Protein AF-A0AAD7FGZ3-F1 (afdb_monomer)

Foldseek 3Di:
DPQQDKDKAFDDPPDPDPDPPPDDQPPDRIFIDSDPVCPDGDDPVRCVVSVHDDDDDDDPPPPPDCDPVVVVVVVVVCVVVVHDPVVPPDDDD

Radius of gyration: 19.78 Å; Cα contacts (8 Å, |Δi|>4): 67; chains: 1; bounding box: 56×22×46 Å

Sequence (93 aa):
QDPPDGYLFLCPTEHLQTAPGSFVWPEYPYFWSTDPTGLERLSSEDASARGFPAIQLQTELIGESWDDTVYEGARKFYEFKGVDTESQDLTAS

Organism: NCBI:txid1738132

pLDDT: mean 70.69, std 16.07, range [35.31, 92.25]

Structure (mmCIF, N/CA/C/O backbone):
data_AF-A0AAD7FGZ3-F1
#
_entry.id   AF-A0AAD7FGZ3-F1
#
loop_
_atom_site.group_PDB
_atom_site.id
_atom_site.type_symbol
_atom_site.label_atom_id
_atom_site.label_alt_id
_atom_site.label_comp_id
_atom_site.label_asym_id
_atom_site.label_entity_id
_atom_site.label_seq_id
_atom_site.pdbx_PDB_ins_code
_atom_site.Cartn_x
_atom_site.Cartn_y
_atom_site.Cartn_z
_atom_site.occupancy
_atom_site.B_iso_or_equiv
_atom_site.auth_seq_id
_atom_site.auth_comp_id
_atom_site.auth_asym_id
_atom_site.auth_atom_id
_atom_site.pdbx_PDB_model_num
ATOM 1 N N . GLN A 1 1 ? -22.077 -6.913 18.033 1.00 50.72 1 GLN A N 1
ATOM 2 C CA . GLN A 1 1 ? -21.887 -6.102 16.820 1.00 50.72 1 GLN A CA 1
ATOM 3 C C . GLN A 1 1 ? -20.568 -6.581 16.263 1.00 50.72 1 GLN A C 1
ATOM 5 O O . GLN A 1 1 ? -19.588 -6.502 16.998 1.00 50.72 1 GLN A O 1
ATOM 10 N N . ASP A 1 2 ? -20.571 -7.221 15.097 1.00 57.16 2 ASP A N 1
ATOM 11 C CA . ASP A 1 2 ? -19.320 -7.672 14.487 1.00 57.16 2 ASP A CA 1
ATOM 12 C C . ASP A 1 2 ? -18.430 -6.450 14.217 1.00 57.16 2 ASP A C 1
ATOM 14 O O . ASP A 1 2 ? -18.966 -5.361 13.958 1.00 57.16 2 ASP A O 1
ATOM 18 N N . PRO A 1 3 ? -17.099 -6.569 14.374 1.00 56.38 3 PRO A N 1
ATOM 19 C CA . PRO A 1 3 ? -16.202 -5.472 14.046 1.00 56.38 3 PRO A CA 1
ATOM 20 C C . PRO A 1 3 ? -16.441 -5.067 12.584 1.00 56.38 3 PRO A C 1
ATOM 22 O O . PRO A 1 3 ? -16.638 -5.947 11.747 1.00 56.38 3 PRO A O 1
ATOM 25 N N . PRO A 1 4 ? -16.486 -3.759 12.269 1.00 63.31 4 PRO A N 1
ATOM 26 C CA . PRO A 1 4 ? -16.685 -3.320 10.896 1.00 63.31 4 PRO A CA 1
ATOM 27 C C . PRO A 1 4 ? -15.574 -3.895 10.020 1.00 63.31 4 PRO A C 1
ATOM 29 O O . PRO A 1 4 ? -14.400 -3.826 10.393 1.00 63.31 4 PRO A O 1
ATOM 32 N N . ASP A 1 5 ? -15.952 -4.443 8.867 1.00 81.75 5 ASP A N 1
ATOM 33 C CA . ASP A 1 5 ? -14.994 -4.928 7.882 1.00 81.75 5 ASP A CA 1
ATOM 34 C C . ASP A 1 5 ? -14.039 -3.782 7.513 1.00 81.75 5 ASP A C 1
ATOM 36 O O . ASP A 1 5 ? -14.458 -2.704 7.081 1.00 81.75 5 ASP A O 1
ATOM 40 N N . GLY A 1 6 ? -12.748 -3.994 7.766 1.00 89.25 6 GLY A N 1
ATOM 41 C CA . GLY A 1 6 ? -11.681 -3.056 7.439 1.00 89.25 6 GLY A CA 1
ATOM 42 C C . GLY A 1 6 ? -10.909 -3.538 6.221 1.00 89.25 6 GLY A C 1
ATOM 43 O O . GLY A 1 6 ? -10.500 -4.696 6.156 1.00 89.25 6 GLY A O 1
ATOM 44 N N . TYR A 1 7 ? -10.671 -2.637 5.277 1.00 90.81 7 TYR A N 1
ATOM 45 C CA . TYR A 1 7 ? -9.911 -2.894 4.061 1.00 90.81 7 TYR A CA 1
ATOM 46 C C . TYR A 1 7 ? -8.545 -2.212 4.161 1.00 90.81 7 TYR A C 1
ATOM 48 O O . TYR A 1 7 ? -8.457 -1.017 4.459 1.00 90.81 7 TYR A O 1
ATOM 56 N N . LEU A 1 8 ? -7.477 -2.973 3.918 1.00 89.88 8 LEU A N 1
ATOM 57 C CA . LEU A 1 8 ? -6.111 -2.458 3.850 1.00 89.88 8 LEU A CA 1
ATOM 58 C C . LEU A 1 8 ? -5.783 -2.100 2.402 1.00 89.88 8 LEU A C 1
ATOM 60 O O . LEU A 1 8 ? -5.733 -2.979 1.542 1.00 89.88 8 LEU A O 1
ATOM 64 N N . PHE A 1 9 ? -5.505 -0.827 2.145 1.00 87.69 9 PHE A N 1
ATOM 65 C CA . PHE A 1 9 ? -5.049 -0.356 0.845 1.00 87.69 9 PHE A CA 1
ATOM 66 C C . PHE A 1 9 ? -3.550 -0.111 0.891 1.00 87.69 9 PHE A C 1
ATOM 68 O O . PHE A 1 9 ? -3.062 0.653 1.723 1.00 87.69 9 PHE A O 1
ATOM 75 N N . LEU A 1 10 ? -2.822 -0.751 -0.019 1.00 85.00 10 LEU A N 1
ATOM 76 C CA . LEU A 1 10 ? -1.425 -0.430 -0.281 1.00 85.00 10 LEU A CA 1
ATOM 77 C C . LEU A 1 10 ? -1.406 0.771 -1.222 1.00 85.00 10 LEU A C 1
ATOM 79 O O . LEU A 1 10 ? -2.006 0.711 -2.294 1.00 85.00 10 LEU A O 1
ATOM 83 N N . CYS A 1 11 ? -0.757 1.861 -0.817 1.00 75.06 11 CYS A N 1
ATOM 84 C CA . CYS A 1 11 ? -0.620 3.033 -1.673 1.00 75.06 11 CYS A CA 1
ATOM 85 C C . CYS A 1 11 ? 0.272 2.641 -2.858 1.00 75.06 11 CYS A C 1
ATOM 87 O O . CYS A 1 11 ? 1.458 2.374 -2.633 1.00 75.06 11 CYS A O 1
ATOM 89 N N . PRO A 1 12 ? -0.232 2.603 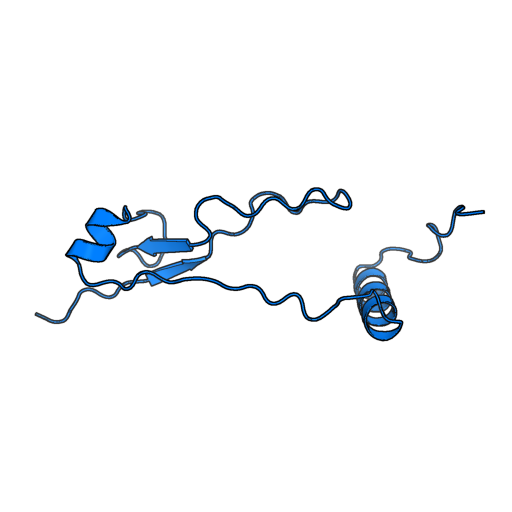-4.106 1.00 58.78 12 PRO A N 1
ATOM 90 C CA . PRO A 1 12 ? 0.673 2.528 -5.235 1.00 58.78 12 PRO A CA 1
ATOM 91 C C . PRO A 1 12 ? 1.553 3.777 -5.188 1.00 58.78 12 PRO A C 1
ATOM 93 O O . PRO A 1 12 ? 1.064 4.888 -4.988 1.00 58.78 12 PRO A O 1
ATOM 96 N N . THR A 1 13 ? 2.862 3.603 -5.339 1.00 56.03 13 THR A N 1
ATOM 97 C CA . THR A 1 13 ? 3.760 4.724 -5.610 1.00 56.03 13 THR A CA 1
ATOM 98 C C . THR A 1 13 ? 3.231 5.443 -6.848 1.00 56.03 13 THR A C 1
ATOM 100 O O . THR A 1 13 ? 3.265 4.878 -7.941 1.00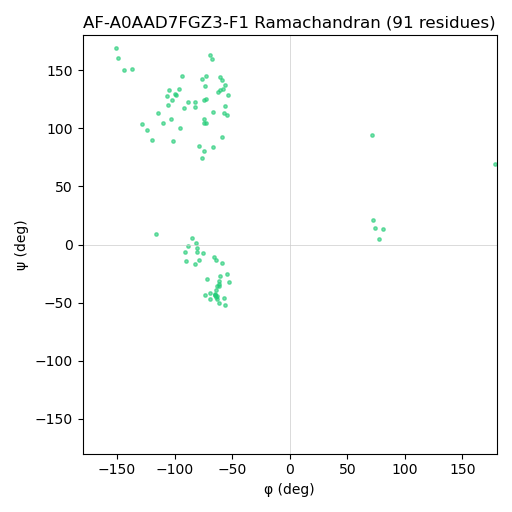 56.03 13 THR A O 1
ATOM 103 N N . GLU A 1 14 ? 2.719 6.669 -6.685 1.00 47.38 14 GLU A N 1
ATOM 104 C CA . GLU A 1 14 ? 2.139 7.470 -7.782 1.00 47.38 14 GLU A CA 1
ATOM 105 C C . GLU A 1 14 ? 3.140 7.729 -8.915 1.00 47.38 14 GLU A C 1
ATOM 107 O O . GLU A 1 14 ? 2.778 8.080 -10.038 1.00 47.38 14 GLU A O 1
ATOM 112 N N . HIS A 1 15 ? 4.422 7.517 -8.639 1.00 50.19 15 HIS A N 1
ATOM 113 C CA . HIS A 1 15 ? 5.485 7.607 -9.610 1.00 50.19 15 HIS A CA 1
ATOM 114 C C . HIS A 1 15 ? 6.034 6.209 -9.882 1.00 50.19 15 HIS A C 1
ATOM 116 O O . HIS A 1 15 ? 6.803 5.660 -9.097 1.00 50.19 15 HIS A O 1
ATOM 122 N 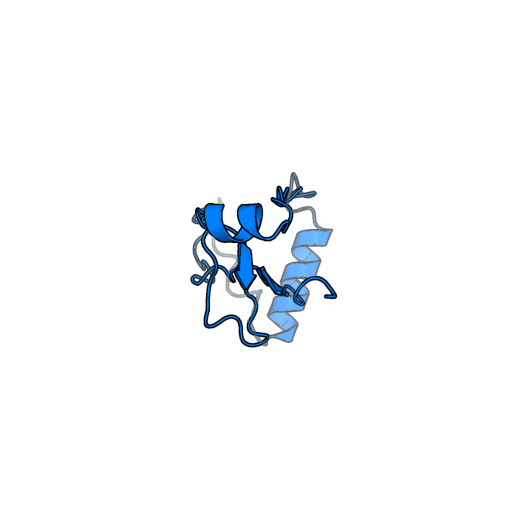N . LEU A 1 16 ? 5.673 5.650 -11.042 1.00 46.47 16 LEU A N 1
ATOM 123 C CA . LEU A 1 16 ? 6.561 4.728 -11.744 1.00 46.47 16 LEU A CA 1
ATOM 124 C C . LEU A 1 16 ? 7.843 5.513 -12.021 1.00 46.47 16 LEU A C 1
ATOM 126 O O . LEU A 1 16 ? 7.928 6.288 -12.971 1.00 46.47 16 LEU A O 1
ATOM 130 N N . GLN A 1 17 ? 8.793 5.410 -11.103 1.00 53.56 17 GLN A N 1
ATOM 131 C CA . GLN A 1 17 ? 10.027 6.166 -11.156 1.00 53.56 17 GLN A CA 1
ATOM 132 C C . GLN A 1 17 ? 10.918 5.568 -12.236 1.00 53.56 17 GLN A C 1
ATOM 134 O O . GLN A 1 17 ? 11.489 4.494 -12.088 1.00 53.56 17 GLN A O 1
ATOM 139 N N . THR A 1 18 ? 10.991 6.273 -13.360 1.00 51.84 18 THR A N 1
ATOM 140 C CA . THR A 1 18 ? 11.751 5.867 -14.546 1.00 51.84 18 THR A CA 1
ATOM 141 C C . THR A 1 18 ? 13.244 6.181 -14.435 1.00 51.84 18 THR A C 1
ATOM 143 O O . THR A 1 18 ? 14.005 5.802 -15.320 1.00 51.84 18 THR A O 1
ATOM 146 N N . ALA A 1 19 ? 13.681 6.890 -13.386 1.00 52.62 19 ALA A N 1
ATOM 147 C CA . ALA A 1 19 ? 15.075 7.285 -13.206 1.00 52.62 19 ALA A CA 1
ATOM 148 C C . ALA A 1 19 ? 15.809 6.346 -12.223 1.00 52.62 19 ALA A C 1
ATOM 150 O O . ALA A 1 19 ? 15.322 6.151 -11.099 1.00 52.62 19 ALA A O 1
ATOM 151 N N . PRO A 1 20 ? 16.994 5.814 -12.593 1.00 52.16 20 PRO A N 1
ATOM 152 C CA . PRO A 1 20 ? 17.820 4.999 -11.704 1.00 52.16 20 PRO A CA 1
ATOM 153 C C . PRO A 1 20 ? 18.104 5.726 -10.381 1.00 52.16 20 PRO A C 1
ATOM 155 O O . PRO A 1 20 ? 18.528 6.879 -10.382 1.00 52.16 20 PRO A O 1
ATOM 158 N N . GLY A 1 21 ? 17.852 5.064 -9.249 1.00 55.38 21 GLY A N 1
ATOM 159 C CA . GLY A 1 21 ? 18.162 5.593 -7.912 1.00 55.38 21 GLY A CA 1
ATOM 160 C C . GLY A 1 21 ? 17.194 6.645 -7.357 1.00 55.38 21 GLY A C 1
ATOM 161 O O . GLY A 1 21 ? 17.431 7.162 -6.271 1.00 55.38 21 GLY A O 1
ATOM 162 N N . SER A 1 22 ? 16.094 6.954 -8.050 1.00 56.41 22 SER A N 1
ATOM 163 C CA . SER A 1 22 ? 15.114 7.946 -7.579 1.00 56.41 22 SER A CA 1
ATOM 164 C C . SER A 1 22 ? 14.058 7.388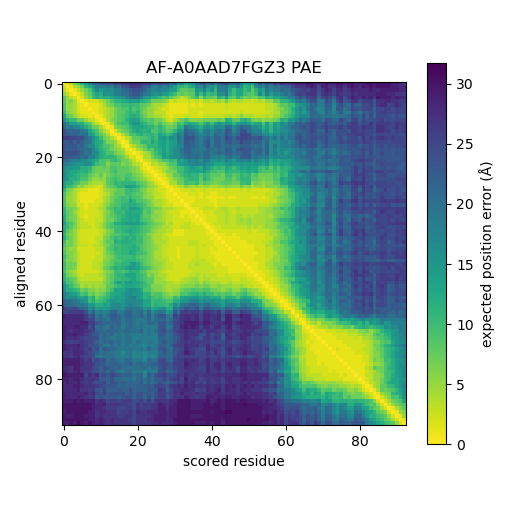 -6.620 1.00 56.41 22 SER A C 1
ATOM 166 O O . SER A 1 22 ? 13.156 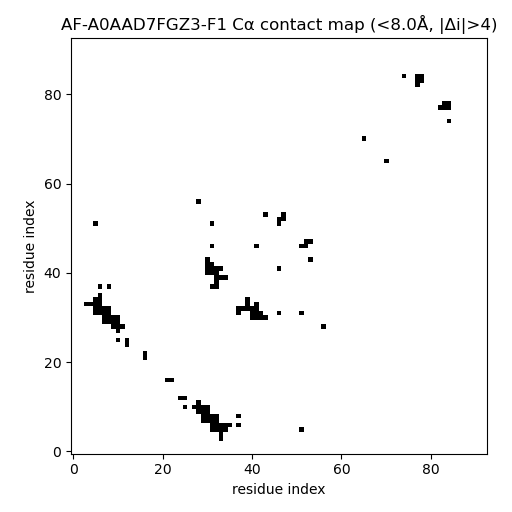8.132 -6.252 1.00 56.41 22 SER A O 1
ATOM 168 N N . PHE A 1 23 ? 14.169 6.121 -6.196 1.00 60.09 23 PHE A N 1
ATOM 169 C CA . PHE A 1 23 ? 13.143 5.453 -5.397 1.00 60.09 23 PHE A CA 1
ATOM 170 C C . PHE A 1 23 ? 12.827 6.204 -4.091 1.00 60.09 23 PHE A C 1
ATOM 172 O O . PHE A 1 23 ? 13.666 6.256 -3.191 1.00 60.09 23 PHE A O 1
ATOM 179 N N . VAL A 1 24 ? 11.613 6.753 -3.963 1.00 60.69 24 VAL A N 1
ATOM 180 C CA . VAL A 1 24 ? 11.131 7.367 -2.713 1.00 60.69 24 VAL A CA 1
ATOM 181 C C . VAL A 1 24 ? 9.975 6.537 -2.174 1.00 60.69 24 VAL A C 1
ATOM 183 O O . VAL A 1 24 ? 8.901 6.491 -2.774 1.00 60.69 24 VAL A O 1
ATOM 186 N N . TRP A 1 25 ? 10.186 5.892 -1.021 1.00 60.06 25 TRP A N 1
ATOM 187 C CA . TRP A 1 25 ? 9.087 5.249 -0.303 1.00 60.06 25 TRP A CA 1
ATOM 188 C C . TRP A 1 25 ? 8.071 6.325 0.102 1.00 60.06 25 TRP A C 1
ATOM 190 O O . TRP A 1 25 ? 8.474 7.348 0.663 1.00 60.06 25 TRP A O 1
ATOM 200 N N . PRO A 1 26 ? 6.768 6.126 -0.160 1.00 65.31 26 PRO A N 1
ATOM 201 C CA . PRO A 1 26 ? 5.752 7.018 0.370 1.00 65.31 26 PRO A CA 1
ATOM 202 C C . PRO A 1 26 ? 5.843 7.023 1.897 1.00 65.31 26 PRO A C 1
ATOM 204 O O . PRO A 1 26 ? 6.049 5.978 2.514 1.00 65.31 26 PRO A O 1
ATOM 207 N N . GLU A 1 27 ? 5.654 8.197 2.502 1.00 67.81 27 GLU A N 1
ATOM 208 C CA . GLU A 1 27 ? 5.701 8.386 3.962 1.00 67.81 27 GLU A CA 1
ATOM 209 C C . GLU A 1 27 ? 4.765 7.411 4.697 1.00 67.81 27 GLU A C 1
ATOM 211 O O . GLU A 1 27 ? 5.083 6.916 5.777 1.00 67.81 27 GLU A O 1
ATOM 216 N N . TYR A 1 28 ? 3.646 7.061 4.053 1.00 73.81 28 TYR A N 1
ATOM 217 C CA . TYR A 1 28 ? 2.709 6.043 4.511 1.00 73.81 28 TYR A CA 1
ATOM 218 C C . TYR A 1 28 ? 2.424 5.036 3.387 1.00 73.81 28 TYR A C 1
ATOM 220 O O . TYR A 1 28 ? 1.645 5.341 2.477 1.00 73.81 28 TYR A O 1
ATOM 228 N N . PRO A 1 29 ? 3.013 3.830 3.440 1.00 77.94 29 PRO A N 1
ATOM 229 C CA . PRO A 1 29 ? 2.895 2.842 2.366 1.00 77.94 29 PRO A CA 1
ATOM 230 C C . PRO A 1 29 ? 1.531 2.141 2.316 1.00 77.94 29 PRO A C 1
ATOM 232 O O . PRO A 1 29 ? 1.245 1.409 1.371 1.00 77.94 29 PRO A O 1
ATOM 235 N N . TYR A 1 30 ? 0.673 2.372 3.308 1.00 86.38 30 TYR A N 1
ATOM 236 C CA . TYR A 1 30 ? -0.686 1.853 3.340 1.00 86.38 30 TYR A CA 1
ATOM 237 C C . TYR A 1 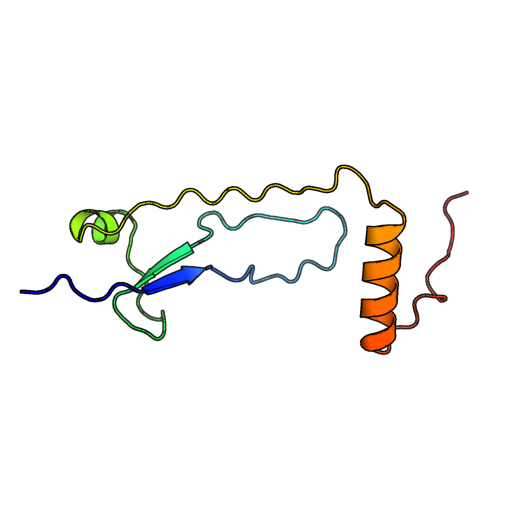30 ? -1.619 2.773 4.126 1.00 86.38 30 TYR A C 1
ATOM 239 O O . TYR A 1 30 ? -1.185 3.678 4.848 1.00 86.38 30 TYR A O 1
ATOM 247 N N . PHE A 1 31 ? -2.913 2.489 4.021 1.00 89.38 31 PHE A N 1
ATOM 248 C CA . PHE A 1 31 ? -3.932 3.018 4.913 1.00 89.38 31 PHE A CA 1
ATOM 249 C C . PHE A 1 31 ? -5.101 2.046 5.081 1.00 89.38 31 PHE A C 1
ATOM 251 O O . PHE A 1 31 ? -5.311 1.152 4.261 1.00 89.38 31 PHE A O 1
ATOM 258 N N . TRP A 1 32 ? -5.868 2.237 6.153 1.00 91.94 32 TRP A N 1
ATOM 259 C CA . TRP A 1 32 ? -7.113 1.515 6.394 1.00 91.94 32 TRP A CA 1
ATOM 260 C C . TRP A 1 32 ? -8.307 2.310 5.869 1.00 91.94 32 TRP A C 1
ATOM 262 O O . TRP A 1 32 ? -8.328 3.537 5.965 1.00 91.94 32 TRP A O 1
ATOM 272 N N . SER A 1 33 ? -9.318 1.615 5.360 1.00 92.12 33 SER A N 1
ATOM 273 C CA . SER A 1 33 ? -10.621 2.188 5.024 1.00 92.12 33 SER A CA 1
ATOM 274 C C . SER A 1 33 ? -11.742 1.255 5.472 1.00 92.12 33 SER A C 1
ATOM 276 O O . SER A 1 33 ? -11.564 0.039 5.526 1.00 92.12 33 SER A O 1
ATOM 278 N N . THR A 1 34 ? -12.903 1.819 5.794 1.00 91.56 34 THR A N 1
ATOM 279 C CA . THR A 1 34 ? -14.151 1.053 5.955 1.00 91.56 34 THR A CA 1
ATOM 280 C C . THR A 1 34 ? -14.951 0.961 4.658 1.00 91.56 34 THR A C 1
ATOM 282 O O . THR A 1 34 ? -15.961 0.266 4.608 1.00 91.56 34 THR A O 1
ATOM 285 N N . ASP A 1 35 ? -14.518 1.672 3.619 1.00 89.25 35 ASP A N 1
ATOM 286 C CA . ASP A 1 35 ? -15.097 1.626 2.287 1.00 89.25 35 ASP A CA 1
ATOM 287 C C . ASP A 1 35 ? -14.260 0.688 1.392 1.00 89.25 35 ASP A C 1
ATOM 289 O O . ASP A 1 35 ? -13.039 0.856 1.298 1.00 89.25 35 ASP A O 1
ATOM 293 N N . PRO A 1 36 ? -14.882 -0.288 0.705 1.00 87.56 36 PRO A N 1
ATOM 294 C CA . PRO A 1 36 ? -14.173 -1.202 -0.188 1.00 87.56 36 PRO A CA 1
ATOM 295 C C . PRO A 1 36 ? -13.557 -0.522 -1.418 1.00 87.56 36 PRO A C 1
ATOM 297 O O . PRO A 1 36 ? -12.788 -1.169 -2.128 1.00 87.56 36 PRO A O 1
ATOM 300 N N . THR A 1 37 ? -13.873 0.747 -1.705 1.00 86.94 37 THR A N 1
ATOM 301 C CA . THR A 1 37 ? -13.233 1.492 -2.804 1.00 86.94 37 THR A CA 1
ATOM 302 C C . THR A 1 37 ? -11.970 2.243 -2.379 1.00 86.94 37 THR A C 1
ATOM 304 O O . THR A 1 37 ? -11.178 2.632 -3.238 1.00 86.94 37 THR A O 1
ATOM 307 N N . GLY A 1 38 ? -11.742 2.405 -1.071 1.00 84.94 38 GLY A N 1
ATOM 308 C CA . GLY A 1 38 ? -10.564 3.078 -0.526 1.00 84.94 38 GLY A CA 1
ATOM 309 C C . GLY A 1 38 ? -10.587 4.597 -0.683 1.00 84.94 38 GLY A C 1
ATOM 310 O O . GLY A 1 38 ? -9.553 5.237 -0.497 1.00 84.94 38 GLY A O 1
ATOM 311 N N . LEU A 1 39 ? -11.742 5.188 -1.011 1.00 85.88 39 LEU A N 1
ATOM 312 C CA . LEU A 1 39 ? -11.890 6.642 -1.141 1.00 85.88 39 LEU A CA 1
ATOM 313 C C . LEU A 1 39 ? -11.856 7.344 0.222 1.00 85.88 39 LEU A C 1
ATOM 315 O O . LEU A 1 39 ? -11.401 8.482 0.329 1.00 85.88 39 LEU A O 1
ATOM 319 N N . GLU A 1 40 ? -12.302 6.657 1.274 1.00 88.44 40 GLU A N 1
ATOM 320 C CA . GLU A 1 40 ? -12.328 7.181 2.639 1.00 88.44 40 GLU A CA 1
ATOM 321 C C . GLU A 1 40 ? -11.162 6.630 3.459 1.00 88.44 40 GLU A C 1
ATOM 323 O O . GLU A 1 40 ? -11.257 5.594 4.123 1.00 88.44 40 GLU A O 1
ATOM 328 N N . ARG A 1 41 ? -10.030 7.330 3.408 1.00 90.75 41 ARG A N 1
ATOM 329 C CA . ARG A 1 41 ? -8.842 6.981 4.185 1.00 90.75 41 ARG A CA 1
ATOM 330 C C . ARG A 1 41 ? -9.036 7.291 5.669 1.00 90.75 41 ARG A C 1
ATOM 332 O O . ARG A 1 41 ? -9.277 8.437 6.040 1.00 90.75 41 ARG A O 1
ATOM 339 N N . LEU A 1 42 ? -8.829 6.290 6.521 1.00 91.31 42 LEU A N 1
ATOM 340 C CA . LEU A 1 42 ? -8.736 6.489 7.964 1.00 91.31 42 LEU A CA 1
ATOM 341 C C . LEU A 1 42 ? -7.379 7.084 8.344 1.00 91.31 42 LEU A C 1
ATOM 343 O O . LEU A 1 42 ? -6.334 6.712 7.796 1.00 91.31 42 LEU A O 1
ATOM 347 N N . SER A 1 43 ? -7.400 7.979 9.330 1.00 89.81 43 SER A N 1
ATOM 348 C CA . SER A 1 43 ? -6.187 8.387 10.031 1.00 89.81 43 SER A CA 1
ATOM 349 C C . SER A 1 43 ? -5.634 7.218 10.858 1.00 89.81 43 SER A C 1
ATOM 351 O O . SER A 1 43 ? -6.355 6.275 11.195 1.00 89.81 43 SER A O 1
ATOM 353 N N . SER A 1 44 ? -4.352 7.273 11.221 1.00 86.88 44 SER A N 1
ATOM 354 C CA . SER A 1 44 ? -3.746 6.252 12.087 1.00 86.88 44 SER A CA 1
ATOM 355 C C . SER A 1 44 ? -4.415 6.184 13.466 1.00 86.88 44 SER A C 1
ATOM 357 O O . SER A 1 44 ? -4.529 5.102 14.039 1.00 86.88 44 SER A O 1
ATOM 359 N N . GLU A 1 45 ? -4.880 7.324 13.989 1.00 90.88 45 GLU A N 1
ATOM 360 C CA . GLU A 1 45 ? -5.594 7.403 15.268 1.00 90.88 45 GLU A CA 1
ATOM 361 C C . GLU A 1 45 ? -6.975 6.745 15.169 1.00 90.88 45 GLU A C 1
ATOM 363 O O . GLU A 1 45 ? -7.298 5.881 15.985 1.00 90.88 45 GLU A O 1
ATOM 368 N N . ASP A 1 46 ? -7.740 7.057 14.118 1.00 92.25 46 ASP A N 1
ATOM 369 C CA . ASP A 1 46 ? -9.059 6.458 13.884 1.00 92.25 46 ASP A CA 1
ATOM 370 C C . ASP A 1 46 ? -8.968 4.953 13.628 1.00 92.25 46 ASP A C 1
ATOM 372 O O . ASP A 1 46 ? -9.812 4.185 14.096 1.00 92.25 46 ASP A O 1
ATOM 376 N N . ALA A 1 47 ? -7.943 4.518 12.892 1.00 90.94 47 ALA A N 1
ATOM 377 C CA . ALA A 1 47 ? -7.713 3.107 12.630 1.00 90.94 47 ALA A CA 1
ATOM 378 C C . ALA A 1 47 ? -7.405 2.344 13.929 1.00 90.94 47 ALA A C 1
ATOM 380 O O . ALA A 1 47 ? -8.009 1.304 14.194 1.00 90.94 47 ALA A O 1
ATOM 381 N N . SER A 1 48 ? -6.538 2.908 14.776 1.00 89.69 48 SER A N 1
ATOM 382 C CA . SER A 1 48 ? -6.196 2.348 16.087 1.00 89.69 48 SER A CA 1
ATOM 383 C C . SER A 1 48 ? -7.404 2.304 17.028 1.00 89.69 48 SER A C 1
ATOM 385 O O .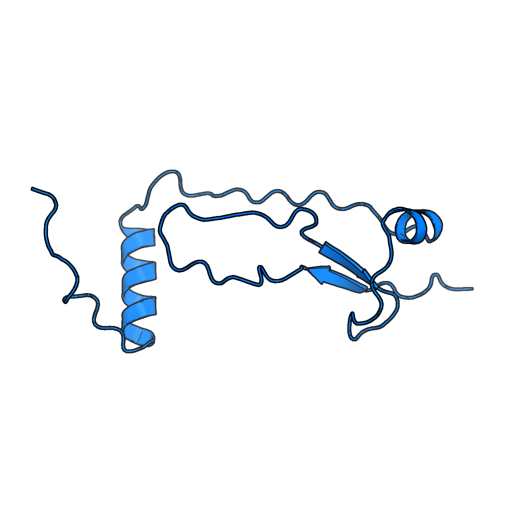 SER A 1 48 ? -7.681 1.269 17.635 1.00 89.69 48 SER A O 1
ATOM 387 N N . ALA A 1 49 ? -8.194 3.382 17.090 1.00 91.75 49 ALA A N 1
ATOM 388 C CA . ALA A 1 49 ? -9.408 3.453 17.907 1.00 91.75 49 ALA A CA 1
ATOM 389 C C . ALA A 1 49 ? -10.460 2.402 17.506 1.00 91.75 49 ALA A C 1
ATOM 391 O O . ALA A 1 49 ? -11.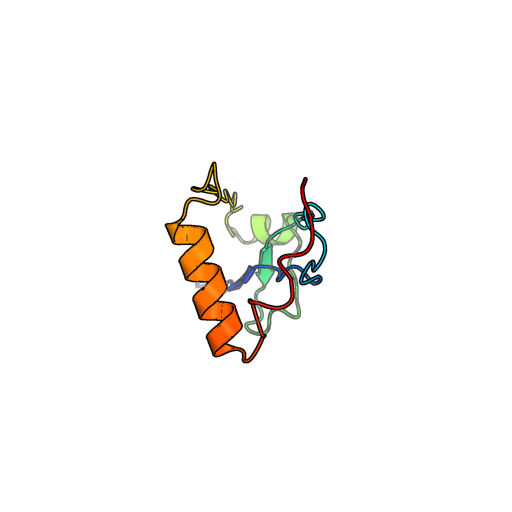257 1.966 18.338 1.00 91.75 49 ALA A O 1
ATOM 392 N N . ARG A 1 50 ? -10.446 1.969 16.240 1.00 90.50 50 ARG A N 1
ATOM 393 C CA . ARG A 1 50 ? -11.304 0.901 15.701 1.00 90.50 50 ARG A CA 1
ATOM 394 C C . ARG A 1 50 ? -10.707 -0.501 15.841 1.00 90.50 50 ARG A C 1
ATOM 396 O O . ARG A 1 50 ? -11.361 -1.471 15.471 1.00 90.50 50 ARG A O 1
ATOM 403 N N . GLY A 1 51 ? -9.503 -0.622 16.398 1.00 90.25 51 GLY A N 1
ATOM 404 C CA . GLY A 1 51 ? -8.818 -1.895 16.608 1.00 90.25 51 GLY A CA 1
ATOM 405 C C . GLY A 1 51 ? -8.099 -2.436 15.372 1.00 90.25 51 GLY A C 1
ATOM 406 O O . GLY A 1 51 ? -7.701 -3.601 15.375 1.00 90.25 51 GLY A O 1
ATOM 407 N N . PHE A 1 52 ? -7.915 -1.627 14.323 1.00 90.25 52 PHE A N 1
ATOM 408 C CA . PHE A 1 52 ? -7.123 -2.047 13.171 1.00 90.25 52 PHE A CA 1
ATOM 409 C C . PHE A 1 52 ? -5.628 -2.048 13.517 1.00 90.25 52 PHE A C 1
ATOM 411 O O . PHE A 1 52 ? -5.136 -1.111 14.153 1.00 90.25 52 PHE A O 1
ATOM 418 N N . PRO A 1 53 ? -4.878 -3.086 13.108 1.00 88.06 53 PRO A N 1
ATOM 419 C CA . PRO A 1 53 ? -3.470 -3.191 13.446 1.00 88.06 53 PRO A CA 1
ATOM 420 C C . PRO A 1 53 ? -2.630 -2.179 12.661 1.00 88.06 53 PRO A C 1
ATOM 422 O O . PRO A 1 53 ? -2.862 -1.918 11.476 1.00 88.06 53 PRO A O 1
ATOM 425 N N . ALA A 1 54 ? -1.592 -1.662 13.314 1.00 85.06 54 ALA A N 1
ATOM 426 C CA . ALA A 1 54 ? -0.493 -1.013 12.620 1.00 85.06 54 ALA A CA 1
ATOM 427 C C . ALA A 1 54 ? 0.365 -2.092 11.947 1.00 85.06 54 ALA A C 1
ATOM 429 O O . ALA A 1 54 ? 0.847 -3.019 12.597 1.00 85.06 54 ALA A O 1
ATOM 430 N N . ILE A 1 55 ? 0.548 -1.971 10.638 1.00 82.62 55 ILE A N 1
ATOM 431 C CA . ILE A 1 55 ? 1.406 -2.844 9.845 1.00 82.62 55 ILE A CA 1
ATOM 432 C C . ILE A 1 55 ? 2.771 -2.178 9.688 1.00 82.62 55 ILE A C 1
ATOM 434 O O . ILE A 1 55 ? 2.868 -0.995 9.360 1.00 82.62 55 ILE A O 1
ATOM 438 N N . GLN A 1 56 ? 3.837 -2.937 9.905 1.00 73.00 56 GLN A N 1
ATOM 439 C CA . GLN A 1 56 ? 5.178 -2.534 9.511 1.00 73.00 56 GLN A CA 1
ATOM 440 C C . GLN A 1 56 ? 5.527 -3.306 8.243 1.00 73.00 56 GLN A C 1
ATOM 442 O O . GLN A 1 56 ? 5.714 -4.519 8.281 1.00 73.00 56 GLN A O 1
ATOM 447 N N . LEU A 1 57 ? 5.552 -2.612 7.108 1.00 67.19 57 LEU A N 1
ATOM 448 C CA . LEU A 1 57 ? 5.975 -3.215 5.851 1.00 67.19 57 LEU A CA 1
ATOM 449 C C . LEU A 1 57 ? 7.502 -3.190 5.804 1.00 67.19 57 LEU A C 1
ATOM 451 O O . LEU A 1 57 ? 8.113 -2.124 5.853 1.00 67.19 57 LEU A O 1
ATOM 455 N N . GLN A 1 58 ? 8.107 -4.371 5.741 1.00 61.72 58 GLN A N 1
ATOM 456 C CA . GLN A 1 58 ? 9.516 -4.536 5.418 1.00 61.72 58 GLN A CA 1
ATOM 457 C C . GLN A 1 58 ? 9.597 -5.062 3.992 1.00 61.72 58 GLN A C 1
ATOM 459 O O . GLN A 1 58 ? 9.053 -6.120 3.683 1.00 61.72 58 GLN A O 1
ATOM 464 N N . THR A 1 59 ? 10.261 -4.311 3.122 1.00 55.22 59 THR A N 1
ATOM 465 C CA . THR A 1 59 ? 10.627 -4.798 1.795 1.00 55.22 59 THR A CA 1
ATOM 466 C C . THR A 1 59 ? 12.054 -5.319 1.898 1.00 55.22 59 THR A C 1
ATOM 468 O O . THR A 1 59 ? 12.995 -4.527 1.909 1.00 55.22 59 THR A O 1
ATOM 471 N N . GLU A 1 60 ? 12.231 -6.635 2.012 1.00 50.66 60 GLU A N 1
ATOM 472 C CA . GLU A 1 60 ? 13.548 -7.239 1.802 1.00 50.66 60 GLU A CA 1
ATOM 473 C C . GLU A 1 60 ? 13.834 -7.244 0.302 1.00 50.66 60 GLU A C 1
ATOM 475 O O . GLU A 1 60 ? 13.222 -7.980 -0.473 1.00 50.66 60 GLU A O 1
ATOM 480 N N . LEU A 1 61 ? 14.758 -6.385 -0.121 1.00 46.75 61 LEU A N 1
ATOM 481 C CA . LEU A 1 61 ? 15.307 -6.433 -1.467 1.00 46.75 61 LEU A CA 1
ATOM 482 C C . LEU A 1 61 ? 16.345 -7.564 -1.485 1.00 46.75 61 LEU A C 1
ATOM 484 O O . LEU A 1 61 ? 17.527 -7.345 -1.236 1.00 46.75 61 LEU A O 1
ATOM 488 N N . ILE A 1 62 ? 15.886 -8.799 -1.708 1.00 48.50 62 ILE A N 1
ATOM 489 C CA . ILE A 1 62 ? 16.766 -9.959 -1.900 1.00 48.50 62 ILE A CA 1
ATOM 490 C C . ILE A 1 62 ? 17.361 -9.844 -3.306 1.00 48.50 62 ILE A C 1
ATOM 492 O O . ILE A 1 62 ? 16.850 -10.396 -4.275 1.00 48.50 62 ILE A O 1
ATOM 496 N N . GLY A 1 63 ? 18.395 -9.022 -3.417 1.00 47.31 63 GLY A N 1
ATOM 497 C CA . GLY A 1 63 ? 19.076 -8.710 -4.663 1.00 47.31 63 GLY A CA 1
ATOM 498 C C . GLY A 1 63 ? 20.183 -7.707 -4.388 1.00 47.31 63 GLY A C 1
ATOM 499 O O . GLY A 1 63 ? 20.079 -6.548 -4.771 1.00 47.31 63 GLY A O 1
ATOM 500 N N . GLU A 1 64 ? 21.232 -8.140 -3.682 1.00 48.84 64 GLU A N 1
ATOM 501 C CA . GLU A 1 64 ? 22.446 -7.329 -3.477 1.00 48.84 64 GLU A CA 1
ATOM 502 C C . GLU A 1 64 ? 23.181 -7.038 -4.797 1.00 48.84 64 GLU A C 1
ATOM 504 O O . GLU A 1 64 ? 24.024 -6.144 -4.864 1.00 48.84 64 GLU A O 1
ATOM 509 N N . SER A 1 65 ? 22.831 -7.748 -5.870 1.00 54.97 65 SER A N 1
ATOM 510 C CA . SER A 1 65 ? 23.333 -7.517 -7.216 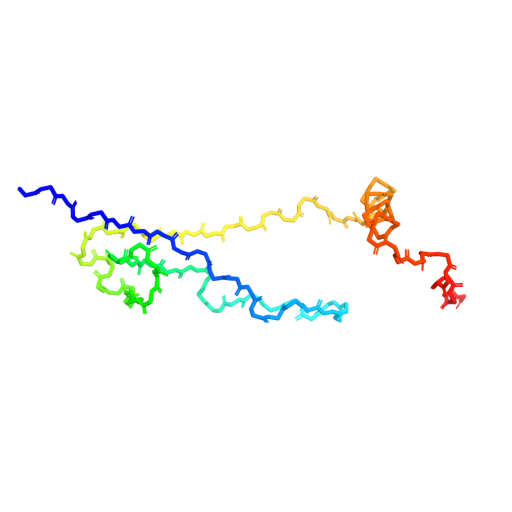1.00 54.97 65 SER A CA 1
ATOM 511 C C . SER A 1 65 ? 22.248 -7.783 -8.254 1.00 54.97 65 SER A C 1
ATOM 513 O O . SER A 1 65 ? 21.408 -8.666 -8.080 1.00 54.97 65 SER A O 1
ATOM 515 N N . TRP A 1 66 ? 22.329 -7.071 -9.377 1.00 57.97 66 TRP A N 1
ATOM 516 C CA . TRP A 1 66 ? 21.781 -7.556 -10.638 1.00 57.97 66 TRP A CA 1
ATOM 517 C C . TRP A 1 66 ? 22.612 -8.769 -11.041 1.00 57.97 66 TRP A C 1
ATOM 519 O O . TRP A 1 66 ? 23.616 -8.631 -11.733 1.00 57.97 66 TRP A O 1
ATOM 529 N N . ASP A 1 67 ? 22.276 -9.939 -10.507 1.00 63.31 67 ASP A N 1
ATOM 530 C CA . ASP A 1 67 ? 22.850 -11.165 -11.038 1.00 63.31 67 ASP A CA 1
ATOM 531 C C . ASP A 1 67 ? 22.293 -11.419 -12.448 1.00 63.31 67 ASP A C 1
ATOM 533 O O . ASP A 1 67 ? 21.282 -10.835 -12.866 1.00 63.31 67 ASP A O 1
ATOM 537 N N . ASP A 1 68 ? 22.964 -12.292 -13.196 1.00 74.12 68 ASP A N 1
ATOM 538 C CA . ASP A 1 68 ? 22.582 -12.617 -14.571 1.00 74.12 68 ASP A CA 1
ATOM 539 C C . ASP A 1 68 ? 21.118 -13.085 -14.670 1.00 74.12 68 ASP A C 1
ATOM 541 O O . ASP A 1 68 ? 20.475 -12.904 -15.702 1.00 74.12 68 ASP A O 1
ATOM 545 N N . THR A 1 69 ? 20.549 -13.638 -13.591 1.00 72.19 69 THR A N 1
ATOM 546 C CA . THR A 1 69 ? 19.152 -14.093 -13.555 1.00 72.19 69 THR A CA 1
ATOM 547 C C . THR A 1 69 ? 18.186 -12.914 -13.499 1.00 72.19 69 THR A C 1
ATOM 549 O O . THR A 1 69 ? 17.187 -12.905 -14.223 1.00 72.19 69 THR A O 1
ATOM 552 N N . VAL A 1 70 ? 18.477 -11.905 -12.673 1.00 70.25 70 VAL A N 1
ATOM 553 C CA . VAL A 1 70 ? 17.692 -10.664 -12.599 1.00 70.25 70 VAL A CA 1
ATOM 554 C C . VAL A 1 70 ? 17.791 -9.893 -13.917 1.00 70.25 70 VAL A C 1
ATOM 556 O O . VAL A 1 70 ? 16.769 -9.429 -14.429 1.00 70.25 70 VAL A O 1
ATOM 559 N N . TYR A 1 71 ? 18.989 -9.816 -14.508 1.00 74.69 71 TYR A N 1
ATOM 560 C CA . TYR A 1 71 ? 19.198 -9.190 -15.816 1.00 74.69 71 TYR A CA 1
ATOM 561 C C . TYR A 1 71 ? 18.405 -9.899 -16.924 1.00 74.69 71 TYR A C 1
ATOM 563 O O . TYR A 1 71 ? 17.630 -9.261 -17.637 1.00 74.69 71 TYR A O 1
ATOM 571 N N . GLU A 1 72 ? 18.508 -11.226 -17.026 1.00 77.94 72 GLU A N 1
ATOM 572 C CA . GLU A 1 72 ? 17.767 -12.016 -18.016 1.00 77.94 72 GLU A CA 1
ATOM 573 C C . GLU A 1 72 ? 16.247 -11.942 -17.814 1.00 77.94 72 GLU A C 1
ATOM 575 O O . GLU A 1 72 ? 15.484 -11.913 -18.784 1.00 77.94 72 GLU A O 1
ATOM 580 N N . GLY A 1 73 ? 15.787 -11.889 -16.561 1.00 77.12 73 GLY A N 1
ATOM 581 C CA . GLY A 1 73 ? 14.377 -11.695 -16.229 1.00 77.12 73 GLY A CA 1
ATOM 582 C C . GLY A 1 73 ? 13.853 -10.341 -16.709 1.00 77.12 73 GLY A C 1
ATOM 583 O O . GLY A 1 73 ? 12.805 -10.275 -17.357 1.00 77.12 73 GLY A O 1
ATOM 584 N N . ALA A 1 74 ? 14.606 -9.270 -16.450 1.00 73.62 74 ALA A N 1
ATOM 585 C CA . ALA A 1 74 ? 14.274 -7.928 -16.915 1.00 73.62 74 ALA A CA 1
ATOM 586 C C . ALA A 1 74 ? 14.311 -7.832 -18.450 1.00 73.62 74 ALA A C 1
ATOM 588 O O . ALA A 1 74 ? 13.372 -7.302 -19.045 1.00 73.62 74 ALA A O 1
ATOM 589 N N . ARG A 1 75 ? 15.333 -8.407 -19.101 1.00 75.94 75 ARG A N 1
ATOM 590 C CA . ARG A 1 75 ? 15.465 -8.442 -20.566 1.00 75.94 75 ARG A CA 1
ATOM 591 C C . ARG A 1 75 ? 14.244 -9.079 -21.228 1.00 75.94 75 ARG A C 1
ATOM 593 O O . ARG A 1 75 ? 13.590 -8.443 -22.049 1.00 75.94 75 ARG A O 1
ATOM 600 N N . LYS A 1 76 ? 13.853 -10.281 -20.789 1.00 77.25 76 LYS A N 1
ATOM 601 C CA . LYS A 1 76 ? 12.663 -10.985 -21.308 1.00 77.25 76 LYS A CA 1
ATOM 602 C C . LYS A 1 76 ? 11.367 -10.212 -21.075 1.00 77.25 76 LYS A C 1
ATOM 604 O O . LYS A 1 76 ? 10.466 -10.253 -21.912 1.00 77.25 76 LYS A O 1
ATOM 609 N N . PHE A 1 77 ? 11.249 -9.517 -19.944 1.00 74.25 77 PHE A N 1
ATOM 610 C CA . PHE A 1 77 ? 10.088 -8.673 -19.664 1.00 74.25 77 PHE A CA 1
ATOM 611 C C . PHE A 1 77 ? 9.989 -7.498 -20.647 1.00 74.25 77 PHE A C 1
ATOM 613 O O . PHE A 1 77 ? 8.904 -7.226 -21.162 1.00 74.25 77 PHE A O 1
ATOM 620 N N . TYR A 1 78 ? 11.106 -6.832 -20.946 1.00 72.06 78 TYR A N 1
ATOM 621 C CA . TYR A 1 78 ? 11.146 -5.733 -21.913 1.00 72.06 78 TYR A CA 1
ATOM 622 C C . TYR A 1 78 ? 10.917 -6.210 -23.354 1.00 72.06 78 TYR A C 1
ATOM 624 O O . TYR A 1 78 ? 10.092 -5.613 -24.049 1.00 72.06 78 TYR A O 1
ATOM 632 N N . GLU A 1 79 ? 11.510 -7.337 -23.758 1.00 77.44 79 GLU A N 1
ATOM 633 C CA . GLU A 1 79 ? 11.230 -7.989 -25.047 1.00 77.44 79 GLU A CA 1
ATOM 634 C C . GLU A 1 79 ? 9.734 -8.316 -25.197 1.00 77.44 79 GLU A C 1
ATOM 636 O O . GLU A 1 79 ? 9.115 -7.994 -26.211 1.00 77.44 79 GLU A O 1
ATOM 641 N N . PHE A 1 80 ? 9.104 -8.882 -24.158 1.00 74.38 80 PHE A N 1
ATOM 642 C CA . PHE A 1 80 ? 7.662 -9.158 -24.147 1.00 74.38 80 PHE A CA 1
ATOM 643 C C . PHE A 1 80 ? 6.809 -7.887 -24.289 1.00 74.38 80 PHE A C 1
ATOM 645 O O . PHE A 1 80 ? 5.722 -7.919 -24.867 1.00 74.38 80 PHE A O 1
ATOM 652 N N . LYS A 1 81 ? 7.291 -6.752 -23.777 1.00 73.25 81 LYS A N 1
ATOM 653 C CA . LYS A 1 81 ? 6.640 -5.443 -23.920 1.00 73.25 81 LYS A CA 1
ATOM 654 C C . LYS A 1 81 ? 6.931 -4.764 -25.263 1.00 73.25 81 LYS A C 1
ATOM 656 O O . LYS A 1 81 ? 6.423 -3.667 -25.485 1.00 73.25 81 LYS A O 1
ATOM 661 N N . GLY A 1 82 ? 7.691 -5.404 -26.155 1.00 78.69 82 GLY A N 1
ATOM 662 C CA . GLY A 1 82 ? 8.078 -4.849 -27.452 1.00 78.69 82 GLY A CA 1
ATOM 663 C C . GLY A 1 82 ? 9.111 -3.726 -27.344 1.00 78.69 82 GLY A C 1
ATOM 664 O O . GLY A 1 82 ? 9.206 -2.898 -28.247 1.00 78.69 82 GLY A O 1
ATOM 665 N N . VAL A 1 83 ? 9.844 -3.666 -26.230 1.00 71.50 83 VAL A N 1
ATOM 666 C CA . VAL A 1 83 ? 10.959 -2.740 -26.033 1.00 71.50 83 VAL A CA 1
ATOM 667 C C . VAL A 1 83 ? 12.222 -3.420 -26.547 1.00 71.50 83 VAL A C 1
ATOM 669 O O . VAL A 1 83 ? 12.565 -4.510 -26.095 1.00 71.50 83 VAL A O 1
ATOM 672 N N . ASP A 1 84 ? 12.900 -2.779 -27.496 1.00 68.00 84 ASP A N 1
ATOM 673 C CA . ASP A 1 84 ? 14.167 -3.265 -28.036 1.00 68.00 84 ASP A CA 1
ATOM 674 C C . ASP A 1 84 ? 15.287 -3.067 -27.003 1.00 68.00 84 ASP A C 1
ATOM 676 O O . ASP A 1 84 ? 15.731 -1.944 -26.745 1.00 68.00 84 ASP A O 1
ATOM 680 N N . THR A 1 85 ? 15.702 -4.163 -26.370 1.00 61.72 85 THR A N 1
ATOM 681 C CA . THR A 1 85 ? 16.750 -4.170 -25.345 1.00 61.72 85 THR A CA 1
ATOM 682 C C . THR A 1 85 ? 18.165 -4.114 -25.922 1.00 61.72 85 THR A C 1
ATOM 684 O O . THR A 1 85 ? 19.087 -3.827 -25.167 1.00 61.72 85 THR A O 1
ATOM 687 N N . GLU A 1 86 ? 18.365 -4.336 -27.229 1.00 64.00 86 GLU A N 1
ATOM 688 C CA . GLU A 1 86 ? 19.701 -4.282 -27.853 1.00 64.00 86 GLU A CA 1
ATOM 689 C C . GLU A 1 86 ? 20.145 -2.847 -28.189 1.00 64.00 86 GLU A C 1
ATOM 691 O O . GLU A 1 86 ? 21.331 -2.580 -28.372 1.00 64.00 86 GLU A O 1
ATOM 696 N N . SER A 1 87 ? 19.219 -1.883 -28.218 1.00 55.16 87 SER A N 1
ATOM 697 C CA . SER A 1 87 ? 19.522 -0.501 -28.617 1.00 55.16 87 SER A CA 1
ATOM 698 C C . SER A 1 87 ? 20.155 0.369 -27.512 1.00 55.16 87 SER A C 1
ATOM 700 O O . SER A 1 87 ? 20.455 1.538 -27.777 1.00 55.16 87 SER A O 1
ATOM 702 N N . GLN A 1 88 ? 20.340 -0.135 -26.285 1.00 51.56 88 GLN A N 1
ATOM 703 C CA . GLN A 1 88 ? 20.849 0.658 -25.149 1.00 51.56 88 GLN A CA 1
ATOM 704 C C . GLN A 1 88 ? 22.199 0.204 -24.578 1.00 51.56 88 GLN A C 1
ATOM 706 O O . GLN A 1 88 ? 22.649 0.784 -23.591 1.00 51.56 88 GLN A O 1
ATOM 711 N N . ASP A 1 89 ? 22.902 -0.727 -25.227 1.00 50.66 89 ASP A N 1
ATOM 712 C CA . ASP A 1 89 ? 24.325 -0.949 -24.941 1.00 50.66 89 ASP A CA 1
ATOM 713 C C . ASP A 1 89 ? 25.166 0.166 -25.586 1.00 50.66 89 ASP A C 1
ATOM 715 O O . ASP A 1 89 ? 25.829 0.007 -26.611 1.00 50.66 89 ASP A O 1
ATOM 719 N N . LEU A 1 90 ? 25.116 1.354 -24.980 1.00 46.38 90 LEU A N 1
ATOM 720 C CA . LEU A 1 90 ? 26.032 2.451 -25.272 1.00 46.38 90 LEU A CA 1
ATOM 721 C C . LEU A 1 90 ? 26.739 2.912 -23.992 1.00 46.38 90 LEU A C 1
ATOM 723 O O . LEU A 1 90 ? 26.265 3.754 -23.234 1.00 46.38 90 LEU A O 1
ATOM 727 N N . THR A 1 91 ? 27.959 2.383 -23.866 1.00 46.59 91 THR A N 1
ATOM 728 C CA . THR A 1 91 ? 29.155 2.967 -23.236 1.00 46.59 91 THR A CA 1
ATOM 729 C C . THR A 1 91 ? 29.192 3.101 -21.710 1.00 46.59 91 THR A C 1
ATOM 731 O O . THR A 1 91 ? 28.893 4.150 -21.150 1.00 46.59 91 THR A O 1
ATOM 734 N N . ALA A 1 92 ? 29.771 2.088 -21.062 1.00 35.31 92 ALA A N 1
ATOM 735 C CA . ALA A 1 92 ? 30.704 2.297 -19.957 1.00 35.31 92 ALA A CA 1
ATOM 736 C C . ALA A 1 92 ? 32.055 1.667 -20.356 1.00 35.31 92 ALA A C 1
ATOM 738 O O . ALA A 1 92 ? 32.271 0.469 -20.186 1.00 35.31 92 ALA A O 1
ATOM 739 N N . SER A 1 93 ? 32.917 2.469 -20.992 1.00 36.03 93 SER A N 1
ATOM 740 C CA . SER A 1 93 ? 34.369 2.236 -21.066 1.00 36.03 93 SER A CA 1
ATOM 741 C C . SER A 1 93 ? 35.063 3.115 -20.040 1.00 36.03 93 SER A C 1
ATOM 743 O O . SER A 1 93 ? 34.545 4.231 -19.805 1.00 36.03 93 SER A O 1
#

Mean predicted aligned error: 15.27 Å

Secondary structure (DSSP, 8-state):
-PPPP-EEEE---S----STT-----SSSEEEESSTTS-SPPPHHHHHHTTPPPP--------SS--HHHHHHHHHHHHHTT--SGGG-----

Solvent-accessible surface area (backbone atoms only — not comparable to full-atom values): 6396 Å² total; per-residue (Å²): 130,81,81,78,71,72,40,80,44,70,55,73,69,92,62,84,70,87,52,90,90,63,85,72,82,61,97,60,57,54,44,43,14,75,42,96,82,57,84,53,68,46,52,75,65,61,33,47,78,70,67,47,80,87,80,83,87,77,82,81,78,89,58,96,55,85,42,73,66,55,47,51,52,52,49,53,52,35,50,75,70,72,41,76,75,80,82,69,85,74,84,90,128